Protein 3V0R (pdb70)

Organism: Alternaria alternata (NCBI:txid5599)

Foldseek 3Di:
DPDPADCADQQKKKKFWWKFKDAQQDFTQKTKIWIGHRHPDDDIDMFMDGDPGDDAPDWDARDDDDQKIWGADVVQQKIKIWGDPDPFWIWIKMDHFDWDWDAPPPDPRMIMITGPDMHMIGIDTAHVDD

Nearest PDB structures (foldseek):
  3v0r-assembly1_A  TM=1.008E+00  e=6.932E-25  Alternaria alternata
  4aud-assembly1_A  TM=9.541E-01  e=6.939E-22  Alternaria alternata
  5xmz-assembly1_A  TM=8.021E-01  e=6.620E-07  Verticillium dahliae
  7pwg-assembly1_H  TM=2.299E-01  e=3.026E-01  Giardia lamblia ATCC 50803

InterPro domains:
  IPR032382 Alternaria alternata allergen 1 [PF16541] (42-140)
  IPR032382 Alternaria alternata allergen 1 [PS51895] (35-153)

B-factor: mean 44.92, std 12.39, range [30.61, 108.45]

GO terms:
  GO:0005515 protein binding (F, IPI)
  GO:0005576 extracellular region (C, IDA)
  GO:0005619 ascospore wall (C, IDA)
  GO:0005576 extracellular region (C, EXP)
  GO:0031160 spore wall (C, EXP)

Structure (mmCIF, N/CA/C/O backbone):
data_3V0R
#
_entry.id   3V0R
#
_cell.length_a   70.016
_cell.length_b   70.016
_cell.length_c   179.270
_cell.angle_alpha   90.00
_cell.angle_beta   90.00
_cell.angle_gamma   90.00
#
_symmetry.space_group_name_H-M   'I 41 2 2'
#
loop_
_entity.id
_entity.type
_entity.pdbx_description
1 polymer 'Major allergen Alt a 1'
2 non-polymer 'SULFATE ION'
3 non-polymer 'UNKNOWN ATOM OR ION'
4 non-polymer 2,5,6-triaminopyrimidin-4-ol
5 non-polymer '8-aminooctanoic acid'
6 water water
#
loop_
_atom_site.group_PDB
_atom_site.id
_atom_site.type_symbol
_atom_site.label_atom_id
_atom_site.label_alt_id
_atom_site.label_comp_id
_atom_site.label_asym_id
_atom_site.label_entity_id
_atom_site.label_seq_id
_atom_site.pdbx_PDB_ins_code
_atom_site.Cartn_x
_atom_site.Cartn_y
_atom_site.Cartn_z
_atom_site.occupancy
_atom_site.B_iso_or_equiv
_atom_site.auth_seq_id
_atom_site.auth_comp_id
_atom_site.auth_asym_id
_atom_site.auth_atom_id
_atom_site.pdbx_PDB_model_num
ATOM 1 N N . ALA A 1 4 ? 11.850 12.857 19.449 1.00 82.09 28 ALA A N 1
ATOM 2 C CA . ALA A 1 4 ? 10.833 12.912 18.337 1.00 88.45 28 ALA A CA 1
ATOM 3 C C . ALA A 1 4 ? 11.197 14.110 17.413 1.00 87.11 28 ALA A C 1
ATOM 4 O O . ALA A 1 4 ? 12.095 14.010 16.535 1.00 87.12 28 ALA A O 1
ATOM 6 N N . SER A 1 5 ? 10.515 15.245 17.622 1.00 85.41 29 SER A N 1
ATOM 7 C CA . SER A 1 5 ? 10.893 16.507 16.984 1.00 77.00 29 SER A CA 1
ATOM 8 C C . SER A 1 5 ? 11.932 17.296 17.838 1.00 66.18 29 SER A C 1
ATOM 9 O O . SER A 1 5 ? 12.163 18.456 17.576 1.00 65.94 29 SER A O 1
ATOM 12 N N . CYS A 1 6 ? 12.557 16.661 18.839 1.00 60.38 30 CYS A N 1
ATOM 13 C CA . CYS A 1 6 ? 13.633 17.299 19.609 1.00 54.28 30 CYS A CA 1
ATOM 14 C C . CYS A 1 6 ? 14.922 17.383 18.807 1.00 47.04 30 CYS A C 1
ATOM 15 O O . CYS A 1 6 ? 15.314 16.438 18.147 1.00 45.52 30 CYS A O 1
ATOM 18 N N . PRO A 1 7 ? 15.601 18.524 18.886 1.00 44.02 31 PRO A N 1
ATOM 19 C CA . PRO A 1 7 ? 16.861 18.750 18.166 1.00 41.94 31 PRO A CA 1
ATOM 20 C C . PRO A 1 7 ? 18.026 18.108 18.907 1.00 39.61 31 PRO A C 1
ATOM 21 O O . PRO A 1 7 ? 18.945 18.771 19.349 1.00 39.11 31 PRO A O 1
ATOM 25 N N . VAL A 1 8 ? 17.948 16.805 19.040 1.00 39.21 32 VAL A N 1
ATOM 26 C CA . VAL A 1 8 ? 18.918 15.980 19.721 1.00 38.69 32 VAL A CA 1
ATOM 27 C C . VAL A 1 8 ? 18.836 14.543 19.173 1.00 38.58 32 VAL A C 1
ATOM 28 O O . VAL A 1 8 ? 17.748 14.036 18.923 1.00 39.55 32 VAL A O 1
ATOM 32 N N . THR A 1 9 ? 19.992 13.914 18.974 1.00 37.53 33 THR A N 1
ATOM 33 C CA . THR A 1 9 ? 20.071 12.515 18.515 1.00 37.56 33 THR A CA 1
ATOM 34 C C . THR A 1 9 ? 20.153 11.636 19.780 1.00 36.16 33 THR A C 1
ATOM 35 O O . THR A 1 9 ? 20.991 11.889 20.655 1.00 36.33 33 THR A O 1
ATOM 39 N N . THR A 1 10 ? 19.242 10.694 19.910 1.00 35.58 34 THR A N 1
ATOM 40 C CA . THR A 1 10 ? 19.186 9.904 21.139 1.00 36.23 34 THR A CA 1
ATOM 41 C C . THR A 1 10 ? 19.604 8.440 20.961 1.00 35.90 34 THR A C 1
ATOM 42 O O . THR A 1 10 ? 19.578 7.648 21.927 1.00 36.47 34 THR A O 1
ATOM 46 N N . GLU A 1 11 ? 20.035 8.085 19.760 1.00 35.76 35 GLU A N 1
ATOM 47 C CA . GLU A 1 11 ? 20.506 6.737 19.541 1.00 36.42 35 GLU A CA 1
ATOM 48 C C . GLU A 1 11 ? 21.600 6.699 18.528 1.00 36.65 35 GLU A C 1
ATOM 49 O O . GLU A 1 11 ? 21.535 7.406 17.528 1.00 37.12 35 GLU A O 1
ATOM 55 N N . GLY A 1 12 ? 22.581 5.851 18.773 1.00 36.61 36 GLY A N 1
ATOM 56 C CA . GLY A 1 12 ? 23.629 5.648 17.808 1.00 39.19 36 GLY A CA 1
ATOM 57 C C . GLY A 1 12 ? 24.765 4.842 18.416 1.00 40.11 36 GLY A C 1
ATOM 58 O O . GLY A 1 12 ? 24.921 4.789 19.615 1.00 38.62 36 GLY A O 1
ATOM 59 N N . ASP A 1 13 ? 25.608 4.280 17.590 1.00 32.16 37 ASP A N 1
ATOM 60 C CA . ASP A 1 13 ? 26.751 3.525 18.114 1.00 33.02 37 ASP A CA 1
ATOM 61 C C . ASP A 1 13 ? 27.706 4.414 18.889 1.00 33.23 37 ASP A C 1
ATOM 62 O O . ASP A 1 13 ? 28.453 3.915 19.717 1.00 33.67 37 ASP A O 1
ATOM 67 N N . TYR A 1 14 ? 27.730 5.723 18.561 1.00 32.62 38 TYR A N 1
ATOM 68 C CA . TYR A 1 14 ? 28.649 6.673 19.206 1.00 32.78 38 TYR A CA 1
ATOM 69 C C . TYR A 1 14 ? 27.901 7.714 20.035 1.00 32.13 38 TYR A C 1
ATOM 70 O O . TYR A 1 14 ? 28.444 8.762 20.382 1.00 32.38 38 TYR A O 1
ATOM 79 N N . VAL A 1 15 ? 26.655 7.398 20.362 1.00 31.68 39 VAL A N 1
ATOM 80 C CA . VAL A 1 15 ? 25.791 8.241 21.183 1.0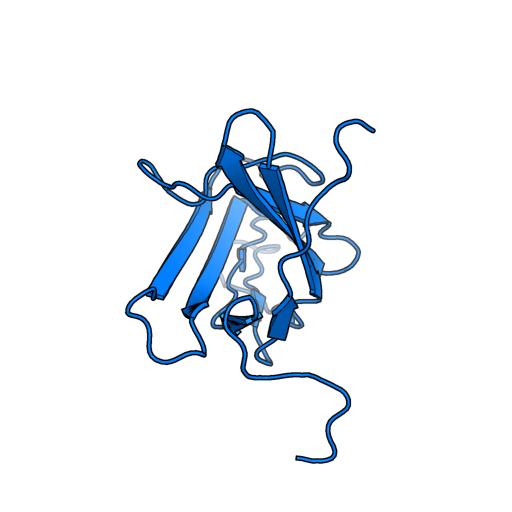0 31.69 39 VAL A CA 1
ATOM 81 C C . VAL A 1 15 ? 25.422 7.563 22.491 1.00 31.60 39 VAL A C 1
ATOM 82 O O . VAL A 1 15 ? 24.918 6.411 22.509 1.00 32.20 39 VAL A O 1
ATOM 86 N N . TRP A 1 16 ? 25.746 8.221 23.599 1.00 31.51 40 TRP A N 1
ATOM 87 C CA . TRP A 1 16 ? 25.498 7.720 24.944 1.00 31.16 40 TRP A CA 1
ATOM 88 C C . TRP A 1 16 ? 24.583 8.628 25.688 1.00 32.06 40 TRP A C 1
ATOM 89 O O . TRP A 1 16 ? 24.589 9.851 25.427 1.00 31.89 40 TRP A O 1
ATOM 100 N N . LYS A 1 17 ? 23.825 8.091 26.657 1.00 32.04 41 LYS A N 1
ATOM 101 C CA . LYS A 1 17 ? 22.887 8.884 27.455 1.00 33.21 41 LYS A CA 1
ATOM 102 C C . LYS A 1 17 ? 23.536 9.157 28.780 1.00 32.73 41 LYS A C 1
ATOM 103 O O . LYS A 1 17 ? 24.126 8.230 29.372 1.00 32.92 41 LYS A O 1
ATOM 109 N N . ILE A 1 18 ? 23.432 10.404 29.252 1.00 32.68 42 ILE A N 1
ATOM 110 C CA . ILE A 1 18 ? 23.958 10.834 30.517 1.00 32.23 42 ILE A CA 1
ATOM 111 C C . ILE A 1 18 ? 22.730 11.141 31.377 1.00 33.20 42 ILE A C 1
ATOM 112 O O . ILE A 1 18 ? 21.781 11.808 30.968 1.00 33.33 42 ILE A O 1
ATOM 117 N N . SER A 1 19 ? 22.722 10.604 32.570 1.00 33.58 43 SER A N 1
ATOM 118 C CA . SER A 1 19 ? 21.585 10.765 33.481 1.00 34.81 43 SER A CA 1
ATOM 119 C C . SER A 1 19 ? 22.051 10.708 34.952 1.00 35.21 43 SER A C 1
ATOM 120 O O . SER A 1 19 ? 23.209 10.356 35.275 1.00 33.92 43 SER A O 1
ATOM 123 N N . GLU A 1 20 ? 21.117 11.049 35.833 1.00 37.19 44 GLU A N 1
ATOM 124 C CA . GLU A 1 20 ? 21.382 11.041 37.309 1.00 38.88 44 GLU A CA 1
ATOM 125 C C . GLU A 1 20 ? 22.654 11.791 37.741 1.00 36.37 44 GLU A C 1
ATOM 126 O O . GLU A 1 20 ? 23.466 11.382 38.585 1.00 35.99 44 GLU A O 1
ATOM 132 N N . PHE A 1 21 ? 22.825 12.970 37.169 1.00 34.90 45 PHE A N 1
ATOM 133 C CA . PHE A 1 21 ? 23.877 13.853 37.621 1.00 33.69 45 PHE A CA 1
ATOM 134 C C . PHE A 1 21 ? 23.663 14.160 39.090 1.00 34.02 45 PHE A C 1
ATOM 135 O O . PHE A 1 21 ? 22.541 14.382 39.530 1.00 35.13 45 PHE A O 1
ATOM 143 N N A TYR A 1 22 ? 24.749 14.140 39.857 0.50 33.59 46 TYR A N 1
ATOM 144 N N B TYR A 1 22 ? 24.751 14.214 39.832 0.50 33.78 46 TYR A N 1
ATOM 145 C CA A TYR A 1 22 ? 24.754 14.569 41.261 0.50 34.53 46 TYR A CA 1
ATOM 146 C CA B TYR A 1 22 ? 24.684 14.676 41.193 0.50 34.89 46 TYR A CA 1
ATOM 147 C C A TYR A 1 22 ? 25.977 15.409 41.472 0.50 33.93 46 TYR A C 1
ATOM 148 C C B TYR A 1 22 ? 26.013 15.283 41.595 0.50 34.18 46 TYR A C 1
ATOM 149 O O A TYR A 1 22 ? 26.974 15.217 40.831 0.50 33.36 46 TYR A O 1
ATOM 150 O O B TYR A 1 22 ? 27.116 14.768 41.256 0.50 33.24 46 TYR A O 1
ATOM 167 N N . GLY A 1 23 ? 25.906 16.321 42.422 1.00 34.86 47 GLY A N 1
ATOM 168 C CA . GLY A 1 23 ? 27.101 16.992 42.923 1.00 35.40 47 GLY A CA 1
ATOM 169 C C . GLY A 1 23 ? 26.863 17.635 44.277 1.00 37.37 47 GLY A C 1
ATOM 170 O O . GLY A 1 23 ? 25.731 17.946 44.622 1.00 39.62 47 GLY A O 1
ATOM 171 N N . ARG A 1 24 ? 27.921 17.800 45.044 1.00 36.67 48 ARG A N 1
ATOM 172 C CA . ARG A 1 24 ? 27.810 18.459 46.313 1.00 37.64 48 ARG A CA 1
ATOM 173 C C . ARG A 1 24 ? 28.806 19.620 46.342 1.00 37.60 48 ARG A C 1
ATOM 174 O O . ARG A 1 24 ? 29.958 19.441 46.002 1.00 36.81 48 ARG A O 1
ATOM 182 N N . LYS A 1 25 ? 28.323 20.773 46.741 1.00 38.17 49 LYS A N 1
ATOM 183 C CA . LYS A 1 25 ? 29.139 21.969 46.971 1.00 39.10 49 LYS A CA 1
ATOM 184 C C . LYS A 1 25 ? 29.071 22.282 48.462 1.00 40.41 49 LYS A C 1
ATOM 185 O O . LYS A 1 25 ? 28.083 22.848 48.927 1.00 41.18 49 LYS A O 1
ATOM 191 N N . PRO A 1 26 ? 30.083 21.886 49.230 1.00 40.31 50 PRO A N 1
ATOM 192 C CA . PRO A 1 26 ? 30.052 21.954 50.702 1.00 42.84 50 PRO A CA 1
ATOM 193 C C . PRO A 1 26 ? 30.022 23.362 51.228 1.00 45.42 50 PRO A C 1
ATOM 194 O O . PRO A 1 26 ? 29.500 23.613 52.346 1.00 45.44 50 PRO A O 1
ATOM 198 N N . GLU A 1 27 ? 30.566 24.273 50.428 1.00 46.43 51 GLU A N 1
ATOM 199 C CA . GLU A 1 27 ? 30.550 25.670 50.766 1.00 50.20 51 GLU A CA 1
ATOM 200 C C . GLU A 1 27 ? 29.870 26.521 49.715 1.00 49.99 51 GLU A C 1
ATOM 201 O O . GLU A 1 27 ? 30.039 27.732 49.694 1.00 51.17 51 GLU A O 1
ATOM 207 N N . GLY A 1 28 ? 29.087 25.890 48.850 1.00 47.47 52 GLY A N 1
ATOM 208 C CA . GLY A 1 28 ? 28.300 26.563 47.859 1.00 47.94 52 GLY A CA 1
ATOM 209 C C . GLY A 1 28 ? 29.085 27.039 46.658 1.00 47.82 52 GLY A C 1
ATOM 210 O O . GLY A 1 28 ? 28.542 27.763 45.860 1.00 49.07 52 GLY A O 1
ATOM 211 N N . THR A 1 29 ? 30.356 26.655 46.529 1.00 46.11 53 THR A N 1
ATOM 212 C CA . THR A 1 29 ? 31.200 27.123 45.407 1.00 45.17 53 THR A CA 1
ATOM 213 C C . THR A 1 29 ? 31.714 25.939 44.610 1.00 43.40 53 THR A C 1
ATOM 214 O O . THR A 1 29 ? 31.044 25.450 43.715 1.00 42.58 53 THR A O 1
ATOM 218 N N . TYR A 1 30 ? 32.883 25.440 44.967 1.00 43.35 54 TYR A N 1
ATOM 219 C CA . TYR A 1 30 ? 33.466 24.236 44.323 1.00 42.32 54 TYR A CA 1
ATOM 220 C C . TYR A 1 30 ? 32.703 22.982 44.731 1.00 40.24 54 TYR A C 1
ATOM 221 O O . TYR A 1 30 ? 32.032 22.955 45.804 1.00 38.48 54 TYR A O 1
ATOM 230 N N . TYR A 1 31 ? 32.755 21.967 43.852 1.00 38.96 55 TYR A N 1
ATOM 231 C CA . TYR A 1 31 ? 32.248 20.640 44.155 1.00 38.63 55 TYR A CA 1
ATOM 232 C C . TYR A 1 31 ? 33.300 19.861 44.981 1.00 38.55 55 TYR A C 1
ATOM 233 O O . TYR A 1 31 ? 34.493 20.011 44.723 1.00 38.10 55 TYR A O 1
ATOM 242 N N . ASN A 1 32 ? 32.836 19.011 45.904 1.00 37.78 56 ASN A N 1
ATOM 243 C CA . ASN A 1 32 ? 33.716 18.023 46.497 1.00 38.87 56 ASN A CA 1
ATOM 244 C C . ASN A 1 32 ? 33.340 16.625 46.058 1.00 39.48 56 ASN A C 1
ATOM 245 O O . ASN A 1 32 ? 34.050 15.672 46.368 1.00 38.45 56 ASN A O 1
ATOM 250 N N . SER A 1 33 ? 32.203 16.516 45.369 1.00 38.71 57 SER A N 1
ATOM 251 C CA . SER A 1 33 ? 31.696 15.247 44.893 1.00 39.54 57 SER A CA 1
ATOM 252 C C . SER A 1 33 ? 30.898 15.518 43.620 1.00 38.94 57 SER A C 1
ATOM 253 O O . SER A 1 33 ? 30.061 16.377 43.626 1.00 37.38 57 SER A O 1
ATOM 256 N N . LEU A 1 34 ? 31.143 14.745 42.560 1.00 37.90 58 LEU A N 1
ATOM 257 C CA . LEU A 1 34 ? 30.452 14.904 41.300 1.00 38.81 58 LEU A CA 1
ATOM 258 C C . LEU A 1 34 ? 30.311 13.549 40.639 1.00 37.37 58 LEU A C 1
ATOM 259 O O . LEU A 1 34 ? 31.258 12.748 40.659 1.00 36.48 58 LEU A O 1
ATOM 264 N N . GLY A 1 35 ? 29.165 13.291 40.036 1.00 35.95 59 GLY A N 1
ATOM 265 C CA . GLY A 1 35 ? 28.956 12.063 39.325 1.00 35.65 59 GLY A CA 1
ATOM 266 C C . GLY A 1 35 ? 27.749 12.022 38.424 1.00 34.87 59 GLY A C 1
ATOM 267 O O . GLY A 1 35 ? 26.864 12.864 38.509 1.00 33.76 59 GLY A O 1
ATOM 268 N N . PHE A 1 36 ? 27.703 10.987 37.578 1.00 34.38 60 PHE A N 1
ATOM 269 C CA . PHE A 1 36 ? 26.610 10.824 36.630 1.00 34.58 60 PHE A CA 1
ATOM 270 C C . PHE A 1 36 ? 26.678 9.440 36.032 1.00 34.44 60 PHE A C 1
ATOM 271 O O . PHE A 1 36 ? 27.673 8.760 36.182 1.00 34.67 60 PHE A O 1
ATOM 279 N N . ASN A 1 37 ? 25.584 8.974 35.475 1.00 34.99 61 ASN A N 1
ATOM 280 C CA . ASN A 1 37 ? 25.501 7.641 34.865 1.00 35.97 61 ASN A CA 1
ATOM 281 C C . ASN A 1 37 ? 25.681 7.792 33.371 1.00 34.72 61 ASN A C 1
ATOM 282 O O . ASN A 1 37 ? 25.195 8.805 32.768 1.00 34.03 61 ASN A O 1
ATOM 287 N N . ILE A 1 38 ? 26.363 6.846 32.760 1.00 34.40 62 ILE A N 1
ATOM 288 C CA . ILE A 1 38 ? 26.573 6.821 31.294 1.00 34.60 62 ILE A CA 1
ATOM 289 C C . ILE A 1 38 ? 26.062 5.499 30.749 1.00 35.42 62 ILE A C 1
ATOM 290 O O . ILE A 1 38 ? 26.432 4.416 31.285 1.00 36.99 62 ILE A O 1
ATOM 295 N N . LYS A 1 39 ? 25.227 5.541 29.738 1.00 34.87 63 LYS A N 1
ATOM 296 C CA . LYS A 1 39 ? 24.630 4.330 29.165 1.00 36.35 63 LYS A CA 1
ATOM 297 C C . LYS A 1 39 ? 24.668 4.321 27.656 1.00 35.17 63 LYS A C 1
ATOM 298 O O . LYS A 1 39 ? 24.344 5.336 27.021 1.00 34.60 63 LYS A O 1
ATOM 304 N N . ALA A 1 40 ? 25.037 3.209 27.056 1.00 33.98 64 ALA A N 1
ATOM 305 C CA . ALA A 1 40 ? 24.949 3.068 25.608 1.00 34.33 64 ALA A CA 1
ATOM 306 C C . ALA A 1 40 ? 23.511 3.140 25.164 1.00 34.62 64 ALA A C 1
ATOM 307 O O . ALA A 1 40 ? 22.604 2.792 25.938 1.00 35.90 64 ALA A O 1
ATOM 309 N N . THR A 1 41 ? 23.289 3.655 23.963 1.00 34.29 65 THR A N 1
ATOM 310 C CA . THR A 1 41 ? 21.949 3.720 23.369 1.00 34.64 65 THR A CA 1
ATOM 311 C C . THR A 1 41 ? 21.719 2.695 22.273 1.00 35.57 65 THR A C 1
ATOM 312 O O . THR A 1 41 ? 20.618 2.592 21.759 1.00 37.18 65 THR A O 1
ATOM 316 N N . ASN A 1 42 ? 22.739 1.954 21.859 1.00 34.63 66 ASN A N 1
ATOM 317 C CA . ASN A 1 42 ? 22.648 1.095 20.722 1.00 35.29 66 ASN A CA 1
ATOM 318 C C . ASN A 1 42 ? 22.325 -0.376 21.068 1.00 36.10 66 ASN A C 1
ATOM 319 O O . ASN A 1 42 ? 22.56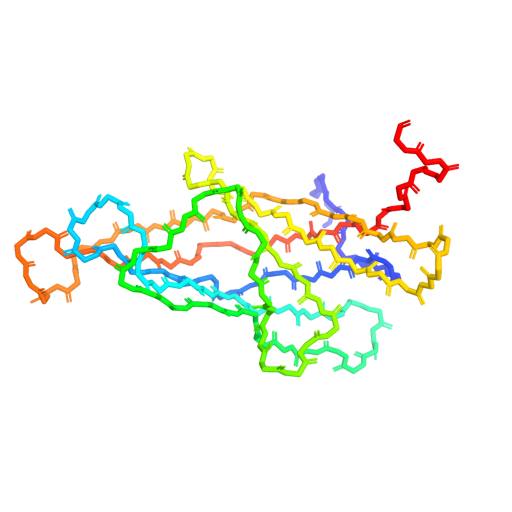9 -1.264 20.231 1.00 37.18 66 ASN A O 1
ATOM 324 N N . GLY A 1 43 ? 21.834 -0.634 22.268 1.00 37.17 67 GLY A N 1
ATOM 325 C CA . GLY A 1 43 ? 21.576 -2.005 22.726 1.00 39.40 67 GLY A CA 1
ATOM 326 C C . GLY A 1 43 ? 2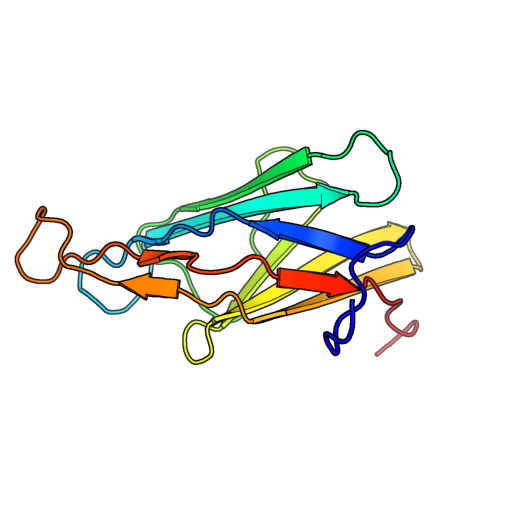2.811 -2.713 23.281 1.00 40.72 67 GLY A C 1
ATOM 327 O O . GLY A 1 43 ? 22.708 -3.814 23.755 1.00 40.43 67 GLY A O 1
ATOM 328 N N . GLY A 1 44 ? 23.987 -2.067 23.269 1.00 39.36 68 GLY A N 1
ATOM 329 C CA . GLY A 1 44 ? 25.118 -2.647 23.976 1.00 40.18 68 GLY A CA 1
ATOM 330 C C . GLY A 1 44 ? 24.972 -2.597 25.488 1.00 41.24 68 GLY A C 1
ATOM 331 O O . GLY A 1 44 ? 24.168 -1.894 26.032 1.00 41.14 68 GLY A O 1
ATOM 332 N N . THR A 1 45 ? 25.847 -3.301 26.161 1.00 42.00 69 THR A N 1
ATOM 333 C CA . THR A 1 45 ? 25.802 -3.457 27.592 1.00 44.60 69 THR A CA 1
ATOM 334 C C . THR A 1 45 ? 26.245 -2.285 28.463 1.00 43.44 69 THR A C 1
ATOM 335 O O . THR A 1 45 ? 25.856 -2.211 29.645 1.00 45.48 69 THR A O 1
ATOM 339 N N . LEU A 1 46 ? 26.994 -1.355 27.924 1.00 41.37 70 LEU A N 1
ATOM 340 C CA . LEU A 1 46 ? 27.634 -0.330 28.703 1.00 41.04 70 LEU A CA 1
ATOM 341 C C . LEU A 1 46 ? 26.653 0.521 29.525 1.00 41.06 70 LEU A C 1
ATOM 342 O O . LEU A 1 46 ? 25.702 1.126 29.007 1.00 38.29 70 LEU A O 1
ATOM 347 N N . ASP A 1 47 ? 26.941 0.609 30.823 1.00 42.16 71 ASP A N 1
ATOM 348 C CA . ASP A 1 47 ? 26.088 1.277 31.760 1.00 42.28 71 ASP A CA 1
ATOM 349 C C . ASP A 1 47 ? 26.871 1.398 33.034 1.00 44.84 71 ASP A C 1
ATOM 350 O O . ASP A 1 47 ? 27.000 0.409 33.772 1.00 46.24 71 ASP A O 1
ATOM 355 N N . PHE A 1 48 ? 27.417 2.564 33.329 1.00 44.06 72 PHE A N 1
ATOM 356 C CA . PHE A 1 48 ? 28.247 2.691 34.476 1.00 45.98 72 PHE A CA 1
ATOM 357 C C . PHE A 1 48 ? 28.235 4.095 35.047 1.00 46.28 72 PHE A C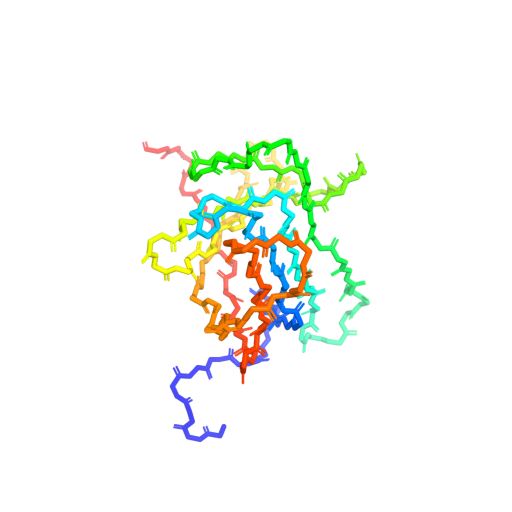 1
ATOM 358 O O . PHE A 1 48 ? 27.677 5.024 34.439 1.00 42.46 72 PHE A O 1
ATOM 366 N N . THR A 1 49 ? 28.792 4.213 36.250 1.00 46.22 73 THR A N 1
ATOM 367 C CA . THR A 1 49 ? 28.914 5.507 36.930 1.00 47.14 73 THR A CA 1
ATOM 368 C C . THR A 1 49 ? 30.264 6.119 36.709 1.00 45.81 73 THR A C 1
ATOM 369 O O . THR A 1 49 ? 31.332 5.451 36.749 1.00 49.00 73 THR A O 1
ATOM 373 N N . CYS A 1 50 ? 30.252 7.389 36.375 1.00 41.16 74 CYS A N 1
ATOM 374 C CA . CYS A 1 50 ? 31.435 8.135 36.285 1.00 40.56 74 CYS A CA 1
ATOM 375 C C . CYS A 1 50 ? 31.413 9.152 37.443 1.00 40.47 74 CYS A C 1
ATOM 376 O O . CYS A 1 50 ? 30.466 9.918 37.551 1.00 38.58 74 CYS A O 1
ATOM 379 N N . SER A 1 51 ? 32.425 9.131 38.322 1.00 40.13 75 SER A N 1
ATOM 380 C CA . SER A 1 51 ? 32.419 10.056 39.451 1.00 39.58 75 SER A CA 1
ATOM 381 C C . SER A 1 51 ? 33.781 10.382 39.943 1.00 40.51 75 SER A C 1
ATOM 382 O O . SER A 1 51 ? 34.756 9.660 39.687 1.00 41.38 75 SER A O 1
ATOM 385 N N . ALA A 1 52 ? 33.860 11.422 40.735 1.00 39.42 76 ALA A N 1
ATOM 386 C CA . ALA A 1 52 ? 35.085 11.781 41.406 1.00 41.50 76 ALA A CA 1
ATOM 387 C C . ALA A 1 52 ? 34.775 12.511 42.727 1.00 42.23 76 ALA A C 1
ATOM 388 O O . ALA A 1 52 ? 33.742 13.216 42.852 1.00 39.33 76 ALA A O 1
ATOM 390 N N . GLN A 1 53 ? 35.699 12.404 43.660 1.00 43.87 77 GLN A N 1
ATOM 391 C CA . GLN A 1 53 ? 35.667 13.110 44.930 1.00 46.89 77 GLN A CA 1
ATOM 392 C C . GLN A 1 53 ? 37.030 13.657 45.287 1.00 46.21 77 GLN A C 1
ATOM 393 O O . GLN A 1 53 ? 38.028 13.052 45.015 1.00 46.03 77 GLN A O 1
ATOM 399 N N . ALA A 1 54 ? 37.045 14.787 45.926 1.00 45.98 78 ALA A N 1
ATOM 400 C CA . ALA A 1 54 ? 38.286 15.309 46.491 1.00 48.76 78 ALA A CA 1
ATOM 401 C C . ALA A 1 54 ? 37.884 16.389 47.445 1.00 48.06 78 ALA A C 1
ATOM 402 O O . ALA A 1 54 ? 36.734 16.832 47.418 1.00 46.51 78 ALA A O 1
ATOM 404 N N . ASP A 1 55 ? 38.810 16.845 48.284 1.00 50.02 79 ASP A N 1
ATOM 405 C CA . ASP A 1 55 ? 38.503 17.975 49.170 1.00 50.60 79 ASP A CA 1
ATOM 406 C C . ASP A 1 55 ? 38.036 19.137 48.315 1.00 49.27 79 ASP A C 1
ATOM 407 O O . ASP A 1 55 ? 37.091 19.846 48.680 1.00 45.47 79 ASP A O 1
ATOM 412 N N . LYS A 1 56 ? 38.681 19.320 47.149 1.00 47.74 80 LYS A N 1
ATOM 413 C CA . LYS A 1 56 ? 38.180 20.356 46.236 1.00 47.80 80 LYS A CA 1
ATOM 414 C C . LYS A 1 56 ? 38.376 19.910 44.801 1.00 45.76 80 LYS A C 1
ATOM 415 O O . LYS A 1 56 ? 39.477 19.853 44.323 1.00 44.78 80 LYS A O 1
ATOM 421 N N . LEU A 1 57 ? 37.295 19.579 44.114 1.00 41.28 81 LEU A N 1
ATOM 422 C CA . LEU A 1 57 ? 37.433 19.195 42.697 1.00 39.61 81 LEU A CA 1
ATOM 423 C C . LEU A 1 57 ? 37.728 20.442 41.844 1.00 40.70 81 LEU A C 1
ATOM 424 O O . LEU A 1 57 ? 37.236 21.518 42.149 1.00 39.55 81 LEU A O 1
ATOM 429 N N . GLU A 1 58 ? 38.533 20.287 40.800 1.00 40.94 82 GLU A N 1
ATOM 430 C CA . GLU A 1 58 ? 38.928 21.384 39.950 1.00 43.23 82 GLU A CA 1
ATOM 431 C C . GLU A 1 58 ? 38.160 21.333 38.614 1.00 41.35 82 GLU A C 1
ATOM 432 O O . GLU A 1 58 ? 37.866 20.225 38.086 1.00 40.16 82 GLU A O 1
ATOM 438 N N . ASP A 1 59 ? 37.826 22.523 38.094 1.00 40.57 83 ASP A N 1
ATOM 439 C CA . ASP A 1 59 ? 37.400 22.656 36.708 1.00 40.76 83 ASP A CA 1
ATOM 440 C C . ASP A 1 59 ? 38.567 22.408 35.713 1.00 39.80 83 ASP A C 1
ATOM 441 O O . AS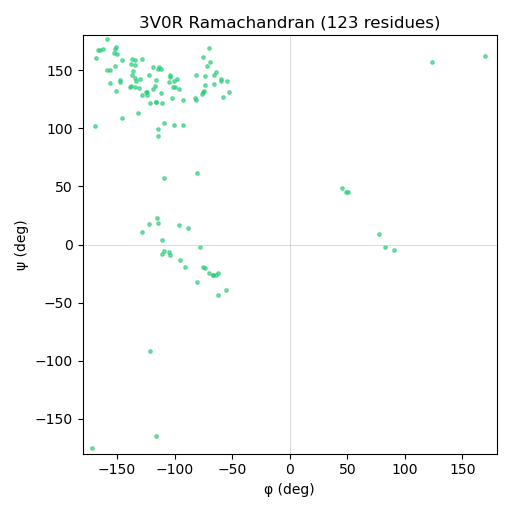P A 1 59 ? 39.746 22.557 36.028 1.00 38.78 83 ASP A O 1
ATOM 446 N N . HIS A 1 60 ? 38.205 22.039 34.491 1.00 38.91 84 HIS A N 1
ATOM 447 C CA . HIS A 1 60 ? 39.143 21.780 33.431 1.00 39.65 84 HIS A CA 1
ATOM 448 C C . HIS A 1 60 ? 40.319 20.927 33.840 1.00 39.99 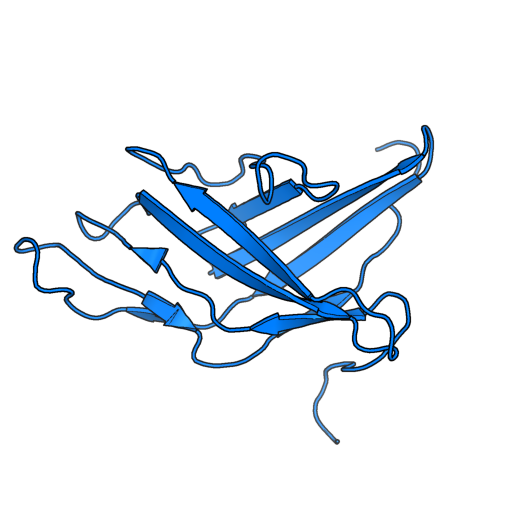84 HIS A C 1
ATOM 449 O O . HIS A 1 60 ? 41.452 21.288 33.596 1.00 40.08 84 HIS A O 1
ATOM 456 N N . LYS A 1 61 ? 40.011 19.819 34.504 1.00 39.01 85 LYS A N 1
ATOM 457 C CA . LYS A 1 61 ? 41.014 18.837 34.909 1.00 39.21 85 LYS A CA 1
ATOM 458 C C . LYS A 1 61 ? 40.477 17.445 34.650 1.00 38.11 85 LYS A C 1
ATOM 459 O O . LYS A 1 61 ? 39.354 17.184 34.937 1.00 37.28 85 LYS A O 1
ATOM 465 N N . TRP A 1 62 ? 41.290 16.547 34.096 1.00 39.36 86 TRP A N 1
ATOM 466 C CA . TRP A 1 62 ? 40.828 15.179 33.816 1.00 38.36 86 TRP A CA 1
ATOM 467 C C . TRP A 1 62 ? 40.736 14.387 35.096 1.00 39.26 86 TRP A C 1
ATOM 468 O O . TRP A 1 62 ? 41.678 14.391 35.900 1.00 40.14 86 TRP A O 1
ATOM 479 N N . TYR A 1 63 ? 39.622 13.709 35.300 1.00 37.97 87 TYR A N 1
ATOM 480 C CA . TYR A 1 63 ? 39.480 12.752 36.369 1.00 38.14 87 TYR A CA 1
ATOM 481 C C . TYR A 1 63 ? 39.105 11.437 35.714 1.00 39.14 87 TYR A C 1
ATOM 482 O O . TYR A 1 63 ? 38.366 11.404 34.755 1.00 37.44 87 TYR A O 1
ATOM 491 N N . SER A 1 64 ? 39.586 10.339 36.290 1.00 39.87 88 SER A N 1
ATOM 492 C CA . SER A 1 64 ? 39.158 9.038 35.870 1.00 40.56 88 SER A CA 1
ATOM 493 C C . SER A 1 64 ? 37.704 8.882 36.194 1.00 39.92 88 SER A C 1
ATOM 494 O O . SER A 1 64 ? 37.258 9.357 37.225 1.00 39.90 88 SER A O 1
ATOM 497 N N . CYS A 1 65 ? 36.940 8.174 35.375 1.00 39.72 89 CYS A N 1
ATOM 498 C CA . CYS A 1 65 ? 35.560 7.875 35.741 1.00 40.26 89 CYS A CA 1
ATOM 499 C C . CYS A 1 65 ? 35.422 6.948 36.945 1.00 41.08 89 CYS A C 1
ATOM 500 O O . CYS A 1 65 ? 34.409 6.957 37.610 1.00 39.41 89 CYS A O 1
ATOM 503 N N . GLY A 1 66 ? 36.431 6.121 37.185 1.00 43.21 90 GLY A N 1
ATOM 504 C CA . GLY A 1 66 ? 36.465 5.183 38.319 1.00 47.03 90 GLY A CA 1
ATOM 505 C C . GLY A 1 66 ? 37.884 4.554 38.380 1.00 51.09 90 GLY A C 1
ATOM 506 O O . GLY A 1 66 ? 38.790 4.985 37.651 1.00 52.93 90 GLY A O 1
ATOM 507 N N . GLU A 1 67 ? 38.109 3.589 39.274 1.00 53.99 91 GLU A N 1
ATOM 508 C CA . GLU A 1 67 ? 39.480 3.071 39.537 1.00 59.33 91 GLU A CA 1
ATOM 509 C C . GLU A 1 67 ? 40.048 2.434 38.259 1.00 61.95 91 GLU A C 1
ATOM 510 O O . GLU A 1 67 ? 41.229 2.622 37.909 1.00 66.73 91 GLU A O 1
ATOM 512 N N . ASN A 1 68 ? 39.210 1.657 37.589 1.00 62.25 92 ASN A N 1
ATOM 513 C CA . ASN A 1 68 ? 39.648 0.920 36.432 1.00 68.04 92 ASN A CA 1
ATOM 514 C C . ASN A 1 68 ? 39.459 1.711 35.142 1.00 66.31 92 ASN A C 1
ATOM 515 O O . ASN A 1 68 ? 40.123 1.419 34.166 1.00 68.38 92 ASN A O 1
ATOM 520 N N . SER A 1 69 ? 38.590 2.740 35.143 1.00 66.84 93 SER A N 1
ATOM 521 C CA . SER A 1 69 ? 37.878 3.146 33.905 1.00 59.73 93 SER A CA 1
ATOM 522 C C . SER A 1 69 ? 38.698 3.470 32.632 1.00 56.94 93 SER A C 1
ATOM 523 O O . SER A 1 69 ? 39.727 4.144 32.631 1.00 58.99 93 SER A O 1
ATOM 526 N N . PHE A 1 70 ? 38.156 3.032 31.517 1.00 51.53 94 PHE A N 1
ATOM 527 C CA . PHE A 1 70 ? 38.714 3.387 30.248 1.00 49.58 94 PHE A CA 1
ATOM 528 C C . PHE A 1 70 ? 38.315 4.832 29.849 1.00 45.57 94 PHE A C 1
ATOM 529 O O . PHE A 1 70 ? 38.697 5.303 28.799 1.00 46.63 94 PHE A O 1
ATOM 537 N N . MET A 1 71 ? 37.512 5.508 30.663 1.00 42.01 95 MET A N 1
ATOM 538 C CA . MET A 1 71 ? 37.012 6.850 30.322 1.00 41.31 95 MET A CA 1
ATOM 539 C C . MET A 1 71 ? 37.558 7.884 31.327 1.00 39.73 95 MET A C 1
ATOM 540 O O . MET A 1 71 ? 37.589 7.617 32.525 1.00 37.44 95 MET A O 1
ATOM 545 N N . ASP A 1 72 ? 37.896 9.056 30.806 1.00 38.05 96 ASP A N 1
ATOM 546 C CA . ASP A 1 72 ? 38.199 10.254 31.615 1.00 37.98 96 ASP A CA 1
ATOM 547 C C . ASP A 1 72 ? 37.150 11.264 31.372 1.00 36.45 96 ASP A C 1
ATOM 548 O O . ASP A 1 72 ? 36.541 11.282 30.311 1.00 35.09 96 ASP A O 1
ATOM 553 N N . PHE A 1 73 ? 36.930 12.127 32.369 1.00 35.38 97 PHE A N 1
ATOM 554 C CA . PHE A 1 73 ? 36.045 13.267 32.218 1.00 34.58 97 PHE A CA 1
ATOM 555 C C . PHE A 1 73 ? 36.623 14.536 32.829 1.00 34.71 97 PHE A C 1
ATOM 556 O O . PHE A 1 73 ? 37.499 14.491 33.677 1.00 34.86 97 PHE A O 1
ATOM 564 N N . SER A 1 74 ? 36.093 15.676 32.370 1.00 34.52 98 SER A N 1
ATOM 565 C CA . SER A 1 74 ? 36.378 16.959 32.916 1.00 34.58 98 SER A CA 1
ATOM 566 C C . SER A 1 74 ? 35.079 17.756 33.003 1.00 35.11 98 SER A C 1
ATOM 567 O O . SER A 1 74 ? 34.143 17.453 32.279 1.00 33.64 98 SER A O 1
ATOM 570 N N . PHE A 1 75 ? 34.997 18.735 33.887 1.00 35.72 99 PHE A N 1
ATOM 571 C CA . PHE A 1 75 ? 33.769 19.503 34.086 1.00 36.09 99 PHE A CA 1
ATOM 572 C C . PHE A 1 75 ? 34.118 20.956 34.117 1.00 37.12 99 PHE A C 1
ATOM 573 O O . PHE A 1 75 ? 35.144 21.351 34.718 1.00 37.71 99 PHE A O 1
ATOM 581 N N . ASP A 1 76 ? 33.275 21.809 33.503 1.00 37.20 100 ASP A N 1
ATOM 582 C CA . ASP A 1 76 ? 33.344 23.254 33.668 1.00 38.49 100 ASP A CA 1
ATOM 583 C C . ASP A 1 76 ? 32.134 23.633 34.478 1.00 38.08 100 ASP A C 1
ATOM 584 O O . ASP A 1 76 ? 31.049 23.693 33.963 1.00 36.66 100 ASP A O 1
ATOM 589 N N . SER A 1 77 ? 32.317 23.940 35.752 1.00 38.41 101 SER A N 1
ATOM 590 C CA . SER A 1 77 ? 31.174 24.171 36.589 1.00 39.88 101 SER A CA 1
ATOM 591 C C . SER A 1 77 ? 30.457 25.459 36.237 1.00 42.03 101 SER A C 1
ATOM 592 O O . SER A 1 77 ? 29.264 25.526 36.454 1.00 43.54 101 SER A O 1
ATOM 595 N N . ASP A 1 78 ? 31.140 26.442 35.625 1.00 42.11 102 ASP A N 1
ATOM 596 C CA . ASP A 1 78 ? 30.469 27.687 35.255 1.00 45.04 102 ASP A CA 1
ATOM 597 C C . ASP A 1 78 ? 29.315 27.486 34.222 1.00 44.21 102 ASP A C 1
ATOM 598 O O . ASP A 1 78 ? 28.413 28.284 34.174 1.00 45.45 102 ASP A O 1
ATOM 603 N N . ARG A 1 79 ? 29.345 26.428 33.437 1.00 39.55 103 ARG A N 1
ATOM 604 C CA . ARG A 1 79 ? 28.373 26.226 32.366 1.00 38.90 103 ARG A CA 1
ATOM 605 C C . ARG A 1 79 ? 27.738 24.835 32.454 1.00 37.52 103 ARG A C 1
ATOM 606 O O . ARG A 1 79 ? 27.048 24.406 31.527 1.00 37.86 103 ARG A O 1
ATOM 614 N N . SER A 1 80 ? 27.979 24.123 33.562 1.00 37.12 104 SER A N 1
ATOM 615 C CA . SER A 1 80 ? 27.579 22.730 33.711 1.00 36.76 104 SER A CA 1
ATOM 616 C C . SER A 1 80 ? 27.986 21.923 32.515 1.00 35.90 104 SER A C 1
ATOM 617 O O . SER A 1 80 ? 27.218 21.093 32.025 1.00 35.01 104 SER A O 1
ATOM 620 N N . GLY A 1 81 ? 29.212 22.107 32.050 1.00 34.56 105 GLY A N 1
ATOM 621 C CA . GLY A 1 81 ? 29.643 21.464 30.856 1.00 34.02 105 GLY A CA 1
ATOM 622 C C . GLY A 1 81 ? 30.522 20.270 31.104 1.00 33.48 105 GLY A C 1
ATOM 623 O O . GLY A 1 81 ? 31.480 20.355 31.839 1.00 33.36 105 GLY A O 1
ATOM 624 N N . LEU A 1 82 ? 30.148 19.161 30.546 1.00 32.47 106 LEU A N 1
ATOM 625 C CA . LEU A 1 82 ? 30.884 17.925 30.641 1.00 32.31 106 LEU A CA 1
ATOM 626 C C . LEU A 1 82 ? 31.712 17.663 29.391 1.00 32.06 106 LEU A C 1
ATOM 627 O O . LEU A 1 82 ? 31.224 17.858 28.291 1.00 31.22 106 LEU A O 1
ATOM 632 N N . LEU A 1 83 ? 32.918 17.153 29.579 1.00 32.09 107 LEU A N 1
ATOM 633 C CA . LEU A 1 83 ? 33.774 16.671 28.505 1.00 32.36 107 LEU A CA 1
ATOM 634 C C . LEU A 1 83 ? 34.236 15.256 28.864 1.00 32.71 107 LEU A C 1
ATOM 635 O O . LEU A 1 83 ? 34.637 14.993 29.969 1.00 32.04 107 LEU A O 1
ATOM 640 N N . LEU A 1 84 ? 34.058 14.333 27.931 1.00 32.89 108 LEU A N 1
ATOM 641 C CA . LEU A 1 84 ? 34.536 12.944 28.064 1.00 33.33 108 LEU A CA 1
ATOM 642 C C . LEU A 1 84 ? 35.645 12.686 27.077 1.00 34.26 108 LEU A C 1
ATOM 643 O O . LEU A 1 84 ? 35.638 13.248 25.994 1.00 33.16 108 LEU A O 1
ATOM 648 N N . LYS A 1 85 ? 36.564 11.787 27.405 1.00 34.35 109 LYS A N 1
ATOM 649 C CA . LYS A 1 85 ? 37.591 11.376 26.530 1.00 35.86 109 LYS A CA 1
ATOM 650 C C . LYS A 1 85 ? 37.815 9.888 26.620 1.00 36.06 109 LYS A C 1
ATOM 651 O O . LYS A 1 85 ? 37.873 9.332 27.719 1.00 36.14 109 LYS A O 1
ATOM 657 N N . GLN A 1 86 ? 37.949 9.244 25.475 1.00 35.61 110 GLN A N 1
ATOM 658 C CA . GLN A 1 86 ? 38.194 7.806 25.377 1.00 36.83 110 GLN A CA 1
ATOM 659 C C . GLN A 1 86 ? 39.369 7.593 24.378 1.00 36.43 110 GLN A C 1
ATOM 660 O O . GLN A 1 86 ? 39.233 7.854 23.167 1.00 35.00 110 GLN A O 1
ATOM 666 N N . LYS A 1 87 ? 40.485 7.114 24.871 1.00 36.35 111 LYS A N 1
ATOM 667 C CA . LYS A 1 87 ? 41.581 6.801 23.996 1.00 37.05 111 LYS A CA 1
ATOM 668 C C . LYS A 1 87 ? 41.530 5.317 23.569 1.00 36.86 111 LYS A C 1
ATOM 669 O O . LYS A 1 87 ? 41.933 4.403 24.344 1.00 36.90 111 LYS A O 1
ATOM 675 N N . VAL A 1 88 ? 41.083 5.099 22.342 1.00 36.20 112 VAL A N 1
ATOM 676 C CA . VAL A 1 88 ? 40.814 3.765 21.793 1.00 36.97 112 VAL A CA 1
ATOM 677 C C . VAL A 1 88 ? 42.102 3.072 21.313 1.00 37.82 112 VAL A C 1
ATOM 678 O O . VAL A 1 88 ? 42.230 1.863 21.362 1.00 37.01 112 VAL A O 1
ATOM 682 N N . SER A 1 89 ? 43.070 3.854 20.830 1.00 37.45 113 SER A N 1
ATOM 683 C CA . SER A 1 89 ? 44.328 3.333 20.318 1.00 38.97 113 SER A CA 1
ATOM 684 C C . SER A 1 89 ? 45.403 4.461 20.343 1.00 41.02 113 SER A C 1
ATOM 685 O O . SER A 1 89 ? 45.085 5.662 20.680 1.00 39.17 113 SER A O 1
ATOM 688 N N . ASP A 1 90 ? 46.613 4.092 19.960 1.00 42.52 114 ASP A N 1
ATOM 689 C CA A ASP A 1 90 ? 47.699 5.069 19.907 0.50 44.94 114 ASP A CA 1
ATOM 690 C CA B ASP A 1 90 ? 47.706 5.052 19.810 0.50 45.25 114 ASP A CA 1
ATOM 691 C C . ASP A 1 90 ? 47.272 6.305 19.089 1.00 45.35 114 ASP A C 1
ATOM 692 O O . ASP A 1 90 ? 47.577 7.412 19.497 1.00 48.12 114 ASP A O 1
ATOM 701 N N . ASP A 1 91 ? 46.541 6.092 18.001 1.00 46.50 115 ASP A N 1
ATOM 702 C CA . ASP A 1 91 ? 46.135 7.144 17.083 1.00 47.02 115 ASP A CA 1
ATOM 703 C C . ASP A 1 91 ? 44.683 7.621 17.148 1.00 46.79 115 ASP A C 1
ATOM 704 O O . ASP A 1 91 ? 44.334 8.609 16.451 1.00 45.75 115 ASP A O 1
ATOM 709 N N . ILE A 1 92 ? 43.820 6.944 17.904 1.00 41.62 116 ILE A N 1
ATOM 710 C CA . ILE A 1 92 ? 42.415 7.315 17.917 1.00 39.47 116 ILE A CA 1
ATOM 711 C C . ILE A 1 92 ? 41.992 7.653 19.321 1.00 38.04 116 ILE A C 1
ATOM 712 O O . ILE A 1 92 ? 42.096 6.816 20.217 1.00 37.08 116 ILE A O 1
ATOM 717 N N . THR A 1 93 ? 41.499 8.873 19.491 1.00 36.63 117 THR A N 1
ATOM 718 C CA . THR A 1 93 ? 40.908 9.334 20.714 1.00 35.55 117 THR A CA 1
ATOM 719 C C . THR A 1 93 ? 39.586 9.968 20.368 1.00 35.43 117 THR A C 1
ATOM 720 O O . THR A 1 93 ? 39.509 10.744 19.404 1.00 35.68 117 THR A O 1
ATOM 724 N N . TYR A 1 94 ? 38.538 9.658 21.131 1.00 34.87 118 TYR A N 1
ATOM 725 C CA . TYR A 1 94 ? 37.238 10.312 20.978 1.00 34.51 118 TYR A CA 1
ATOM 726 C C . TYR A 1 94 ? 37.051 11.283 22.084 1.00 33.89 118 TYR A C 1
ATOM 727 O O . TYR A 1 94 ? 37.537 11.053 23.186 1.00 33.76 118 TYR A O 1
ATOM 736 N N . VAL A 1 95 ? 36.372 12.398 21.811 1.00 32.66 119 VAL A N 1
ATOM 737 C CA . VAL A 1 95 ? 35.914 13.330 22.809 1.00 32.03 119 VAL A CA 1
ATOM 738 C C . VAL A 1 95 ? 34.458 13.595 22.617 1.00 31.87 119 VAL A C 1
ATOM 739 O O . VAL A 1 95 ? 33.898 13.261 21.561 1.00 31.67 119 VAL A O 1
ATOM 743 N N . ALA A 1 96 ? 33.770 14.090 23.660 1.00 30.88 120 ALA A N 1
ATOM 744 C CA . ALA A 1 96 ? 32.376 14.362 23.553 1.00 31.00 120 ALA A CA 1
ATOM 745 C C . ALA A 1 96 ? 31.986 15.401 24.583 1.00 30.77 120 ALA A C 1
ATOM 746 O O . ALA A 1 96 ? 32.565 15.406 25.686 1.00 30.82 120 ALA A O 1
ATOM 748 N N . THR A 1 97 ? 30.975 16.207 24.273 1.00 30.61 121 THR A N 1
ATOM 749 C CA . THR A 1 97 ? 30.567 17.221 25.229 1.00 30.97 121 THR A CA 1
ATOM 750 C C . THR A 1 97 ? 29.090 17.294 25.405 1.00 31.38 121 THR A C 1
ATOM 751 O O . THR A 1 97 ? 28.325 16.937 24.534 1.00 31.96 121 THR A O 1
ATOM 755 N N . ALA A 1 98 ? 28.688 17.864 26.557 1.00 31.66 122 ALA A N 1
ATOM 756 C CA . ALA A 1 98 ? 27.295 18.184 26.819 1.00 31.95 122 ALA A CA 1
ATOM 757 C C . ALA A 1 98 ? 27.126 19.170 27.930 1.00 32.22 122 ALA A C 1
ATOM 758 O O . ALA A 1 98 ? 28.053 19.431 28.673 1.00 32.99 122 ALA A O 1
ATOM 760 N N . THR A 1 99 ? 25.933 19.699 28.069 1.00 32.53 123 THR A N 1
ATOM 761 C CA . THR A 1 99 ? 25.494 20.444 29.220 1.00 33.27 123 THR A CA 1
ATOM 762 C C . THR A 1 99 ? 24.668 19.474 30.056 1.00 33.98 123 THR A C 1
ATOM 763 O O . THR A 1 99 ? 23.816 18.750 29.503 1.00 34.00 123 THR A O 1
ATOM 767 N N . LEU A 1 100 ? 24.881 19.472 31.371 1.00 34.67 124 LEU A N 1
ATOM 768 C CA . LEU A 1 100 ? 24.083 18.585 32.269 1.00 34.82 124 LEU A CA 1
ATOM 769 C C . LEU A 1 100 ? 23.242 19.504 33.158 1.00 35.85 124 LEU A C 1
ATOM 770 O O . LEU A 1 100 ? 23.688 19.972 34.175 1.00 36.65 124 LEU A O 1
ATOM 775 N N . PRO A 1 101 ? 22.000 19.790 32.758 1.00 36.74 125 PRO A N 1
ATOM 776 C CA . PRO A 1 101 ? 21.195 20.745 33.520 1.00 37.84 125 PRO A CA 1
ATOM 777 C C . PRO A 1 101 ? 20.915 20.168 34.890 1.00 38.22 125 PRO A C 1
ATOM 778 O O . PRO A 1 101 ? 20.617 18.951 35.038 1.00 37.04 125 PRO A O 1
ATOM 782 N N . ASN A 1 102 ? 21.024 21.031 35.882 1.00 38.60 126 ASN A N 1
ATOM 783 C CA . ASN A 1 102 ? 20.787 20.583 37.236 1.00 39.13 126 ASN A CA 1
ATOM 784 C C . ASN A 1 102 ? 20.234 21.673 38.152 1.00 40.73 126 ASN A C 1
ATOM 785 O O . ASN A 1 102 ? 20.271 22.864 37.798 1.00 40.38 126 ASN A O 1
ATOM 790 N N . TYR A 1 103 ? 19.693 21.273 39.291 1.00 40.32 127 TYR A N 1
ATOM 791 C CA . TYR A 1 103 ? 19.161 22.196 40.276 1.00 42.79 127 TYR A CA 1
ATOM 792 C C . TYR A 1 103 ? 19.844 21.965 41.615 1.00 42.43 127 TYR A C 1
ATOM 793 O O . TYR A 1 103 ? 19.976 20.771 42.027 1.00 40.16 127 TYR A O 1
ATOM 802 N N . CYS A 1 104 ? 20.332 23.030 42.266 1.00 43.50 128 CYS A N 1
ATOM 803 C CA . CYS A 1 104 ? 20.979 22.943 43.561 1.00 45.36 128 CYS A CA 1
ATOM 804 C C . CYS A 1 104 ? 20.078 23.442 44.663 1.00 46.59 128 CYS A C 1
ATOM 805 O O . CYS A 1 104 ? 19.384 24.467 44.517 1.00 45.09 128 CYS A O 1
ATOM 808 N N . ARG A 1 105 ? 20.097 22.764 45.797 1.00 45.94 129 ARG A N 1
ATOM 809 C CA . ARG A 1 105 ? 19.294 23.223 46.955 1.00 48.40 129 ARG A CA 1
ATOM 810 C C . ARG A 1 105 ? 20.077 22.885 48.226 1.00 45.24 129 ARG A C 1
ATOM 811 O O . ARG A 1 105 ? 20.931 21.958 48.221 1.00 42.56 129 ARG A O 1
ATOM 819 N N . ALA A 1 106 ? 19.761 23.585 49.307 1.00 43.24 130 ALA A N 1
ATOM 820 C CA . ALA A 1 106 ? 20.443 23.395 50.608 1.00 42.78 130 ALA A CA 1
ATOM 821 C C . ALA A 1 106 ? 20.424 21.925 51.027 1.00 41.83 130 ALA A C 1
ATOM 822 O O . ALA A 1 106 ? 19.394 21.212 50.952 1.00 41.60 130 ALA A O 1
ATOM 824 N N . GLY A 1 107 ? 21.591 21.418 51.408 1.00 42.05 131 GLY A N 1
ATOM 825 C CA . GLY A 1 107 ? 21.724 19.993 51.738 1.00 42.10 131 GLY A CA 1
ATOM 826 C C . GLY A 1 107 ? 21.599 19.664 53.211 1.00 43.28 131 GLY A C 1
ATOM 827 O O . GLY A 1 107 ? 21.487 18.505 53.552 1.00 44.88 131 GLY A O 1
ATOM 828 N N . GLY A 1 108 ? 21.659 20.686 54.054 1.00 43.74 132 GLY A N 1
ATOM 829 C CA . GLY A 1 108 ? 21.517 20.560 55.517 1.00 45.38 132 GLY A CA 1
ATOM 830 C C . GLY A 1 108 ? 22.790 20.330 56.338 1.00 45.45 132 GLY A C 1
ATOM 831 O O . GLY A 1 108 ? 22.730 20.338 57.577 1.00 46.04 132 GLY A O 1
ATOM 832 N N . ASN A 1 109 ? 23.928 20.159 55.694 1.00 45.00 133 ASN A N 1
ATOM 833 C CA . ASN A 1 109 ? 25.151 19.765 56.391 1.00 46.79 133 ASN A CA 1
ATOM 834 C C . ASN A 1 109 ? 26.111 20.959 56.415 1.00 50.46 133 ASN A C 1
ATOM 835 O O . ASN A 1 109 ? 27.243 20.883 55.916 1.00 51.59 133 ASN A O 1
ATOM 840 N N . GLY A 1 110 ? 25.631 22.049 56.978 1.00 52.66 134 GLY A N 1
ATOM 841 C CA . GLY A 1 110 ? 26.382 23.297 57.036 1.00 55.06 134 GLY A CA 1
ATOM 842 C C . GLY A 1 110 ? 25.578 24.412 56.405 1.00 56.49 134 GLY A C 1
ATOM 843 O O . GLY A 1 110 ? 24.737 24.170 55.514 1.00 53.98 134 GLY A O 1
ATOM 844 N N . PRO A 1 111 ? 25.893 25.659 56.794 1.00 59.65 135 PRO A N 1
ATOM 845 C CA . PRO A 1 111 ? 25.047 26.760 56.381 1.00 59.64 135 PRO A CA 1
ATOM 846 C C . PRO A 1 111 ? 25.219 27.104 54.916 1.00 58.63 135 PRO A C 1
ATOM 847 O O . PRO A 1 111 ? 24.312 27.690 54.381 1.00 62.97 135 PRO A O 1
ATOM 851 N N . LYS A 1 112 ? 26.335 26.725 54.259 1.00 54.78 136 LYS A N 1
ATOM 852 C CA . LYS A 1 112 ? 26.492 26.933 52.795 1.00 53.77 136 LYS A CA 1
ATOM 853 C C . LYS A 1 112 ? 26.597 25.621 51.960 1.00 49.91 136 LYS A C 1
ATOM 854 O O . LYS A 1 112 ? 27.090 25.608 50.835 1.00 47.48 136 LYS A O 1
ATOM 860 N N . ASP A 1 113 ? 26.071 24.536 52.526 1.00 47.22 137 ASP A N 1
ATOM 861 C CA . ASP A 1 113 ? 26.066 23.237 51.902 1.00 45.19 137 ASP A CA 1
ATOM 862 C C . ASP A 1 113 ? 24.915 23.127 50.891 1.00 44.05 137 ASP A C 1
ATOM 863 O O . ASP A 1 113 ? 23.730 23.351 51.242 1.00 43.44 137 ASP A O 1
ATOM 868 N N . PHE A 1 114 ? 25.260 22.793 49.628 1.00 42.23 138 PHE A N 1
ATOM 869 C CA . PHE A 1 114 ? 24.273 22.633 48.574 1.00 41.81 138 PHE A CA 1
ATOM 870 C C . PHE A 1 114 ? 24.501 21.320 47.879 1.00 40.19 138 PHE A C 1
ATOM 871 O O . PHE A 1 114 ? 25.645 20.890 47.734 1.00 39.22 138 PHE A O 1
ATOM 879 N N . VAL A 1 115 ? 23.408 20.669 47.516 1.00 39.44 139 VAL A N 1
ATOM 880 C CA A VAL A 1 115 ? 23.467 19.461 46.738 0.50 38.99 139 VAL A CA 1
ATOM 881 C CA B VAL A 1 115 ? 23.462 19.458 46.731 0.50 38.84 139 VAL A CA 1
ATOM 882 C C . VAL A 1 115 ? 22.701 19.722 45.434 1.00 38.97 139 VAL A C 1
ATOM 883 O O . VAL A 1 115 ? 21.656 20.390 45.447 1.00 38.47 139 VAL A O 1
ATOM 890 N N . CYS A 1 116 ? 23.256 19.243 44.310 1.00 39.24 140 CYS A N 1
ATOM 891 C CA . CYS A 1 116 ? 22.761 19.482 42.976 1.00 41.06 140 CYS A CA 1
ATOM 892 C C . CYS A 1 116 ? 22.355 18.150 42.359 1.00 39.91 140 CYS A C 1
ATOM 893 O O . CYS A 1 116 ? 23.053 17.155 42.548 1.00 40.53 140 CYS A O 1
ATOM 896 N N . GLN A 1 117 ? 21.221 18.078 41.682 1.00 37.97 141 GLN A N 1
ATOM 897 C CA . GLN A 1 117 ? 20.899 16.892 40.964 1.00 37.75 141 GLN A CA 1
ATOM 898 C C . GLN A 1 117 ? 20.337 17.208 39.570 1.00 36.64 141 GLN A C 1
ATOM 899 O O . GLN A 1 117 ? 19.725 18.283 39.375 1.00 34.92 141 GLN A O 1
ATOM 905 N N . GLY A 1 118 ? 20.599 16.288 38.625 1.00 35.33 142 GLY A N 1
ATOM 906 C CA . GLY A 1 118 ? 20.198 16.470 37.242 1.00 35.94 142 GLY A CA 1
ATOM 907 C C . GLY A 1 118 ? 18.655 16.627 37.169 1.00 37.37 142 GLY A C 1
ATOM 908 O O . GLY A 1 118 ? 17.908 16.024 37.977 1.00 36.77 142 GLY A O 1
ATOM 909 N N . VAL A 1 119 ? 18.211 17.505 36.278 1.00 37.97 143 VAL A N 1
ATOM 910 C CA . VAL A 1 119 ? 16.785 17.686 35.992 1.00 39.08 143 VAL A CA 1
ATOM 911 C C . VAL A 1 119 ? 16.383 17.160 34.615 1.00 39.31 143 VAL A C 1
ATOM 912 O O . VAL A 1 119 ? 15.199 17.106 34.299 1.00 39.17 143 VAL A O 1
ATOM 916 N N . ALA A 1 120 ? 17.365 16.725 33.814 1.00 37.34 144 ALA A N 1
ATOM 917 C CA . ALA A 1 120 ? 17.110 16.216 32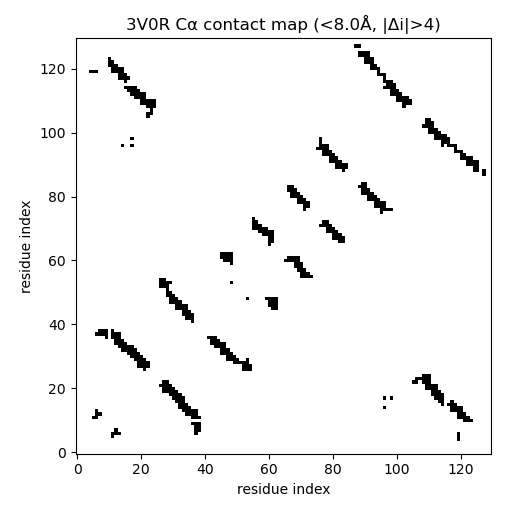.475 1.00 37.49 144 ALA A CA 1
ATOM 918 C C . ALA A 1 120 ? 18.253 15.351 32.046 1.00 36.89 144 ALA A C 1
ATOM 919 O O . ALA A 1 120 ? 19.403 15.592 32.445 1.00 36.27 144 ALA A O 1
ATOM 921 N N . ASP A 1 121 ? 17.964 14.365 31.199 1.00 36.41 145 ASP A N 1
ATOM 922 C CA . ASP A 1 121 ? 19.027 13.575 30.602 1.00 35.83 145 ASP A CA 1
ATOM 923 C C . ASP A 1 121 ? 19.709 14.413 29.515 1.00 35.88 145 ASP A C 1
ATOM 924 O O . ASP A 1 121 ? 19.132 15.392 29.066 1.00 35.99 145 ASP A O 1
ATOM 929 N N . ALA A 1 122 ? 20.921 14.031 29.116 1.00 34.46 146 ALA A N 1
ATOM 930 C CA . ALA A 1 122 ? 21.655 14.650 28.012 1.00 34.19 146 ALA A CA 1
ATOM 931 C C . ALA A 1 122 ? 22.221 13.516 27.167 1.00 34.28 146 ALA A C 1
ATOM 932 O O . ALA A 1 122 ? 22.442 12.435 27.663 1.00 33.56 146 ALA A O 1
ATOM 934 N N . TYR A 1 123 ? 22.465 13.783 25.893 1.00 34.80 147 TYR A N 1
ATOM 935 C CA . TYR A 1 123 ? 23.016 12.815 24.982 1.00 35.34 147 TYR A CA 1
ATOM 936 C C . TYR A 1 123 ? 24.331 13.318 24.456 1.00 36.51 147 TYR A C 1
ATOM 937 O O . TYR A 1 123 ? 24.452 14.512 24.081 1.00 37.41 147 TYR A O 1
ATOM 946 N N . ILE A 1 124 ? 25.356 12.493 24.438 1.00 35.35 148 ILE A N 1
ATOM 947 C CA . ILE A 1 124 ? 26.658 12.967 23.969 1.00 34.18 148 ILE A CA 1
ATOM 948 C C . ILE A 1 124 ? 26.971 12.181 22.673 1.00 34.22 148 ILE A C 1
ATOM 949 O O . ILE A 1 124 ? 26.597 10.985 22.549 1.00 33.48 148 ILE A O 1
ATOM 954 N N . THR A 1 125 ? 27.729 12.793 21.782 1.00 32.84 149 THR A N 1
ATOM 955 C CA . THR A 1 125 ? 28.248 12.131 20.571 1.00 32.24 149 THR A CA 1
ATOM 956 C C . THR A 1 125 ? 29.772 12.094 20.644 1.00 31.78 149 THR A C 1
ATOM 957 O O . THR A 1 125 ? 30.480 13.119 20.780 1.00 31.45 149 THR A O 1
ATOM 961 N N . LEU A 1 126 ? 30.331 10.891 20.565 1.00 31.65 150 LEU A N 1
ATOM 962 C CA . LEU A 1 126 ? 31.764 10.708 20.540 1.00 31.22 150 LEU A CA 1
ATOM 963 C C . LEU A 1 126 ? 32.322 10.917 19.138 1.00 31.23 150 LEU A C 1
ATOM 964 O O . LEU A 1 126 ? 31.916 10.252 18.191 1.00 31.80 150 LEU A O 1
ATOM 969 N N . VAL A 1 127 ? 33.316 11.798 19.001 1.00 31.15 151 VAL A N 1
ATOM 970 C CA . VAL A 1 127 ? 33.903 12.188 17.727 1.00 31.51 151 VAL A CA 1
ATOM 971 C C . VAL A 1 127 ? 35.431 12.186 17.826 1.00 32.17 151 VAL A C 1
ATOM 972 O O . VAL A 1 127 ? 36.010 12.539 18.864 1.00 31.55 151 VAL A O 1
ATOM 976 N N . THR A 1 128 ? 36.081 11.773 16.723 1.00 33.42 152 THR A N 1
ATOM 977 C CA . THR A 1 128 ? 37.485 11.510 16.719 1.00 34.26 152 THR A CA 1
ATOM 978 C C . THR A 1 128 ? 38.290 12.850 16.713 1.00 36.35 152 THR A C 1
ATOM 979 O O . THR A 1 128 ? 37.997 13.751 15.899 1.00 35.83 152 THR A O 1
ATOM 983 N N . LEU A 1 129 ? 39.264 12.969 17.584 1.00 36.41 153 LEU A N 1
ATOM 984 C CA . LEU A 1 129 ? 40.198 14.103 17.564 1.00 41.05 153 LEU A CA 1
ATOM 985 C C . LEU A 1 129 ? 41.219 13.965 16.477 1.00 43.97 153 LE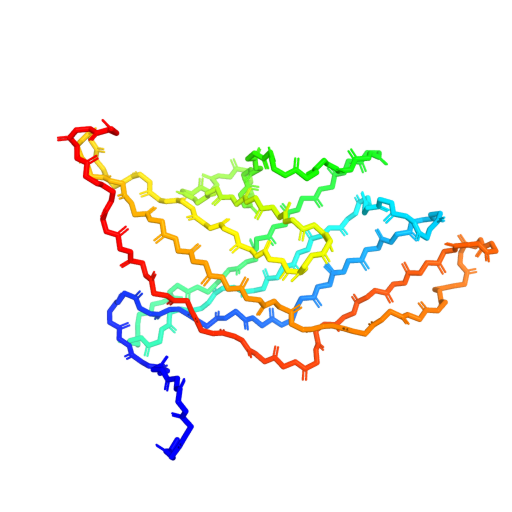U A C 1
ATOM 986 O O . LEU A 1 129 ? 41.839 12.896 16.315 1.00 49.21 153 LEU A O 1
ATOM 991 N N . PRO A 1 130 ? 41.398 14.986 15.660 1.00 43.88 154 PRO A N 1
ATOM 992 C CA . PRO A 1 130 ? 42.392 14.801 14.614 1.00 45.98 154 PRO A CA 1
ATOM 993 C C . PRO A 1 130 ? 43.774 14.520 15.182 1.00 50.65 154 PRO A C 1
ATOM 994 O O . PRO A 1 130 ? 44.172 15.125 16.192 1.00 47.42 154 PRO A O 1
ATOM 998 N N . LYS A 1 131 ? 44.494 13.603 14.510 1.00 58.78 155 LYS A N 1
ATOM 999 C CA . LYS A 1 131 ? 45.823 13.161 14.938 1.00 69.00 155 LYS A CA 1
ATOM 1000 C C . LYS A 1 131 ? 46.787 13.945 14.040 1.00 78.53 155 LYS A C 1
ATOM 1001 O O . LYS A 1 131 ? 46.901 13.635 12.843 1.00 75.52 155 LYS A O 1
ATOM 1003 N N . SER A 1 132 ? 47.417 15.005 14.570 1.00 89.23 156 SER A N 1
ATOM 1004 C CA . SER A 1 132 ? 47.254 15.475 15.968 1.00 93.51 156 SER A CA 1
ATOM 1005 C C . SER A 1 132 ? 46.613 16.925 16.054 1.00 101.87 156 SER A C 1
ATOM 1006 O O . SER A 1 132 ? 46.013 17.425 15.074 1.00 94.04 156 SER A O 1
ATOM 1009 N N . SER A 1 133 ? 46.710 17.568 17.231 1.00 97.74 157 SER A N 1
ATOM 1010 C CA . SER A 1 133 ? 46.150 18.935 17.457 1.00 99.84 157 SER A CA 1
ATOM 1011 C C . SER A 1 133 ? 46.617 20.086 16.525 1.00 102.44 157 SER A C 1
ATOM 1012 O O . SER A 1 133 ? 47.662 19.999 15.844 1.00 104.24 157 SER A O 1
#

CATH classification: 2.40.350.20

Sequence (130 aa):
ASCPVTTEGDYVWKISEFYYGRKPEGTYYNSLGFNIKATNGGTLDFTCSAQADKLEDHKWYSCGENSFMDFSFDSDRSGLLLKQKVSDDDITYVATATLPNYCRAGGNGPKDFVVCQGVADAYITLVTLPKSS

Solvent-accessible surface area: 7912 Å² total; per-residue (Å²): 145,116,79,141,74,84,67,104,15,100,114,9,18,59,3,12,129,8,109,0,62,43,19,76,31,93,67,11,31,26,10,8,2,48,0,81,11,31,68,81,36,135,49,86,45,81,0,38,10,121,43,138,106,12,79,58,155,102,99,36,54,1,32,120,154,33,108,0,43,1,9,7,38,41,117,151,23,13,3,56,0,52,33,142,74,43,127,95,69,24,32,36,4,96,18,84,4,50,38,135,40,160,76,36,73,105,40,140,118,3,73,40,1,125,27,99,56,70,14,62,1,70,10,91,71,85,102,88,103,160

Secondary structure (DSSP, 8-state):
--SSS----TTEEEEEEEEEEETTSSS-SEEEEEEEESSS---EEEEEEE-SS--TT--EESSSS-S-EEEEEGGGTEEEEEEE-SSS-EEEEEEE--EEEEE-SSSTT-EEEEESS-EEEE-EEPPS--

Radius of gyration: 15.36 Å; Cα contacts (8 Å, |Δi|>4): 317; chains: 1; bounding box: 37×31×42 Å